Protein AF-F2ICG0-F1 (afdb_monomer)

Solvent-accessible surface area (backbone atoms only — not comparable to full-atom values): 4567 Å² total; per-residue (Å²): 121,74,72,65,56,56,58,56,60,55,60,64,61,65,72,72,75,79,84,80,79,83,75,74,77,68,77,84,60,35,34,28,36,35,50,53,83,78,70,89,78,41,66,44,85,32,63,94,45,58,71,71,53,34,54,53,51,30,51,53,51,20,62,61,30,45,80,62,70,19,51,45,45,76,68

Secondary structure (DSSP, 8-state):
-HHHHHHHHHHHHHTTS-------------EEEEE-SS-S--EEE-TTS-HHHHHHHHHHHHHHHHTTT-EEEE-

Foldseek 3Di:
DVVVVVVVVVVVVVVVPPPPPPPPPPPDFFKKAKDAPDDDDGIDGRSVDDPVVLVVVSVVVQVVRVVRVMGIDTD

Structure (mmCIF, N/CA/C/O backbone):
data_AF-F2ICG0-F1
#
_entry.id   AF-F2ICG0-F1
#
loop_
_atom_site.group_PDB
_atom_site.id
_atom_site.type_symbol
_atom_site.label_atom_id
_atom_site.label_alt_id
_atom_site.lab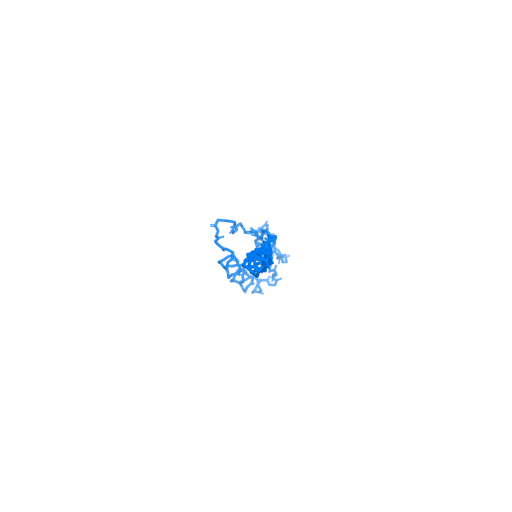el_comp_id
_atom_site.label_asym_id
_atom_site.label_entity_id
_atom_site.label_seq_id
_atom_site.pdbx_PDB_ins_code
_atom_site.Cartn_x
_atom_site.Cartn_y
_atom_site.Cartn_z
_atom_site.occupancy
_atom_site.B_iso_or_equiv
_atom_site.auth_seq_id
_atom_site.auth_comp_id
_atom_site.auth_asym_id
_atom_site.auth_atom_id
_atom_site.pdbx_PDB_model_num
ATOM 1 N N . MET A 1 1 ? -28.531 -16.869 58.794 1.00 50.72 1 MET A N 1
ATOM 2 C CA . MET A 1 1 ? -27.111 -16.579 58.474 1.00 50.72 1 MET A CA 1
ATOM 3 C C . MET A 1 1 ? -26.571 -17.325 57.251 1.00 50.72 1 MET A C 1
ATOM 5 O O . MET A 1 1 ? -25.654 -16.813 56.636 1.00 50.72 1 MET A O 1
ATOM 9 N N . LYS A 1 2 ? -27.112 -18.487 56.847 1.00 51.72 2 LYS A N 1
ATOM 10 C CA . LYS A 1 2 ? -26.624 -19.210 55.651 1.00 51.72 2 LYS A CA 1
ATOM 11 C C . LYS A 1 2 ? -27.004 -18.534 54.321 1.00 51.72 2 LYS A C 1
ATOM 13 O O . LYS A 1 2 ? -26.214 -18.547 53.391 1.00 51.72 2 LYS A O 1
ATOM 18 N N . THR A 1 3 ? -28.163 -17.879 54.248 1.00 54.09 3 THR A N 1
ATOM 19 C CA . THR A 1 3 ? -28.702 -17.278 53.010 1.00 54.09 3 THR A CA 1
ATOM 20 C C . THR A 1 3 ? -27.951 -16.026 52.541 1.00 54.09 3 THR A C 1
ATOM 22 O O . THR A 1 3 ? -27.859 -15.776 51.346 1.00 54.09 3 THR A O 1
ATOM 25 N N . ILE A 1 4 ? -27.369 -15.262 53.471 1.00 60.19 4 ILE A N 1
ATOM 26 C CA . ILE A 1 4 ? -26.634 -14.018 53.172 1.00 60.19 4 ILE A CA 1
ATOM 27 C C . ILE A 1 4 ? -25.280 -14.329 52.513 1.00 60.19 4 ILE A C 1
ATOM 29 O O . ILE A 1 4 ? -24.822 -13.587 51.649 1.00 60.19 4 ILE A O 1
ATOM 33 N N . VAL A 1 5 ? -24.674 -15.470 52.860 1.00 59.62 5 VAL A N 1
ATOM 34 C CA . VAL A 1 5 ? -23.392 -15.917 52.294 1.00 59.62 5 VAL A CA 1
ATOM 35 C C . VAL A 1 5 ? -23.541 -16.295 50.816 1.00 59.62 5 VAL A C 1
ATOM 37 O O . VAL A 1 5 ? -22.679 -15.954 50.014 1.00 59.62 5 VAL A O 1
ATOM 40 N N . TYR A 1 6 ? -24.660 -16.917 50.425 1.00 57.59 6 TYR A N 1
ATOM 41 C CA . TYR A 1 6 ? -24.902 -17.288 49.025 1.00 57.59 6 TYR A CA 1
ATOM 42 C C . TYR A 1 6 ? -25.058 -16.073 48.100 1.00 57.59 6 TYR A C 1
ATOM 44 O O . TYR A 1 6 ? -24.576 -16.106 46.973 1.00 57.59 6 TYR A O 1
ATOM 52 N N . LEU A 1 7 ? -25.663 -14.980 48.576 1.00 56.41 7 LEU A N 1
ATOM 53 C CA . LEU A 1 7 ? -25.834 -13.759 47.777 1.00 56.41 7 LEU A CA 1
ATOM 54 C C . LEU A 1 7 ? -24.506 -13.036 47.500 1.00 56.41 7 LEU A C 1
ATOM 56 O O . LEU A 1 7 ? -24.325 -12.495 46.411 1.00 56.41 7 LEU A O 1
ATOM 60 N N . LEU A 1 8 ? -23.553 -13.081 48.435 1.00 55.75 8 LEU A N 1
ATOM 61 C CA . LEU A 1 8 ? -22.218 -12.496 48.247 1.00 55.75 8 LEU A CA 1
ATOM 62 C C . LEU A 1 8 ? -21.361 -13.275 47.236 1.00 55.75 8 LEU A C 1
ATOM 64 O O . LEU A 1 8 ? -20.615 -12.662 46.479 1.00 55.75 8 LEU A O 1
ATOM 68 N N . VAL A 1 9 ? -21.496 -14.604 47.181 1.00 56.19 9 VAL A N 1
ATOM 69 C CA . VAL A 1 9 ? -20.731 -15.462 46.253 1.00 56.19 9 VAL A CA 1
ATOM 70 C C . VAL A 1 9 ? -21.215 -15.325 44.803 1.00 56.19 9 VAL A C 1
ATOM 72 O O . VAL A 1 9 ? -20.430 -15.471 43.871 1.00 56.19 9 VAL A O 1
ATOM 75 N N . ILE A 1 10 ? -22.492 -14.997 44.587 1.00 56.62 10 ILE A N 1
ATOM 76 C CA . ILE A 1 10 ? -23.035 -14.796 43.234 1.00 56.62 10 ILE A CA 1
ATOM 77 C C . ILE A 1 10 ? -22.635 -13.415 42.688 1.00 56.62 10 ILE A C 1
ATOM 79 O O . ILE A 1 10 ? -22.336 -13.286 41.503 1.00 56.62 10 ILE A O 1
ATOM 83 N N . PHE A 1 11 ? -22.546 -12.389 43.544 1.00 53.00 11 PHE A N 1
ATOM 84 C CA . PHE A 1 11 ? -22.140 -11.041 43.126 1.00 53.00 11 PHE A CA 1
ATOM 85 C C . PHE A 1 11 ? -20.672 -10.951 42.678 1.00 53.00 11 PHE A C 1
ATOM 87 O O . PHE A 1 11 ? -20.357 -10.163 41.787 1.00 53.00 11 PHE A O 1
ATOM 9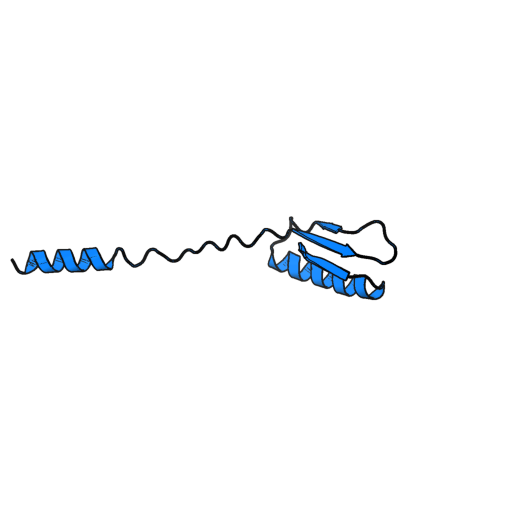4 N N . THR A 1 12 ? -19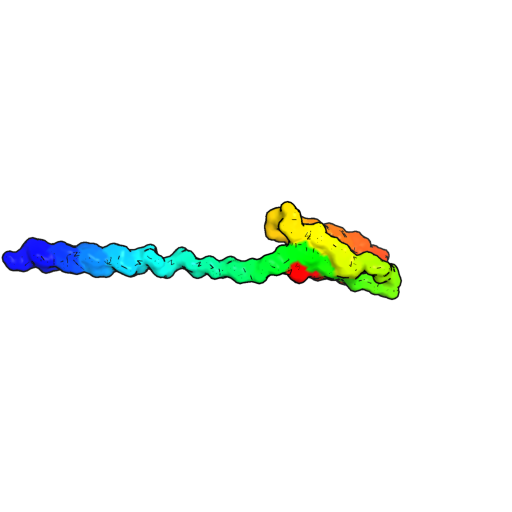.773 -11.769 43.234 1.00 54.34 12 THR A N 1
ATOM 95 C CA . THR A 1 12 ? -18.354 -11.786 42.833 1.00 54.34 12 THR A CA 1
ATOM 96 C C . THR A 1 12 ? -18.085 -12.567 41.546 1.00 54.34 12 THR A C 1
ATOM 98 O O . THR A 1 12 ? -17.042 -12.368 40.931 1.00 54.34 12 THR A O 1
ATOM 101 N N . ALA A 1 13 ? -19.016 -13.414 41.093 1.00 52.75 13 ALA A N 1
ATOM 102 C CA . ALA A 1 13 ? -18.877 -14.152 39.836 1.00 52.75 13 ALA A CA 1
ATOM 103 C C . ALA A 1 13 ? -19.247 -13.313 38.596 1.00 52.75 13 ALA A C 1
ATOM 105 O O . ALA A 1 13 ? -18.770 -13.590 37.497 1.00 52.75 13 ALA A O 1
ATOM 106 N N . VAL A 1 14 ? -20.069 -12.269 38.756 1.00 53.94 14 VAL A N 1
ATOM 107 C CA . VAL A 1 14 ? -20.584 -11.462 37.632 1.00 53.94 14 VAL A CA 1
ATOM 108 C C . VAL A 1 14 ? -19.599 -10.367 37.186 1.00 53.94 14 VAL A C 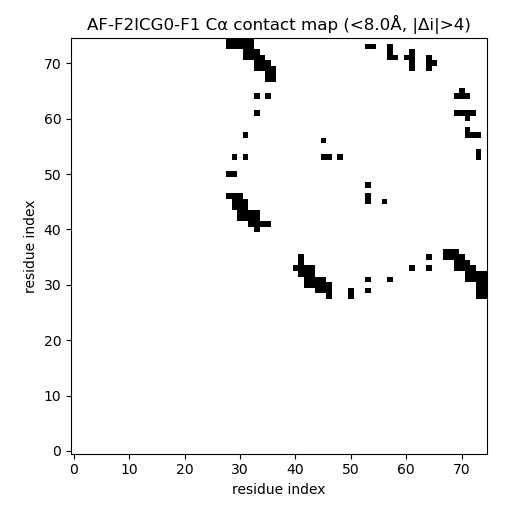1
ATOM 110 O O . VAL A 1 14 ? -19.646 -9.927 36.040 1.00 53.94 14 VAL A O 1
ATOM 113 N N . SER A 1 15 ? -18.650 -9.953 38.032 1.00 51.00 15 SER A N 1
ATOM 114 C CA . SER A 1 15 ? -17.699 -8.873 37.713 1.00 51.00 15 SER A CA 1
ATOM 115 C C . SER A 1 15 ? -16.476 -9.305 36.890 1.00 51.00 15 SER A C 1
ATOM 117 O O . SER A 1 15 ? -15.746 -8.447 36.396 1.00 51.00 15 SER A O 1
ATOM 119 N N . VAL A 1 16 ? -16.252 -10.610 36.696 1.00 53.25 16 VAL A N 1
ATOM 120 C CA . VAL A 1 16 ? -15.053 -11.135 36.006 1.00 53.25 16 VAL A CA 1
ATOM 121 C C . VAL A 1 16 ? -15.285 -11.356 34.499 1.00 53.25 16 VAL A C 1
ATOM 123 O O . VAL A 1 16 ? -14.343 -11.588 33.748 1.00 53.25 16 VAL A O 1
ATOM 126 N N . GLY A 1 17 ? -16.526 -11.228 34.015 1.00 50.09 17 GLY A N 1
ATOM 127 C CA . GLY A 1 17 ? -16.893 -11.513 32.620 1.00 50.09 17 GLY A CA 1
ATOM 128 C C . GLY A 1 17 ? -16.745 -10.360 31.616 1.00 50.09 17 GLY A C 1
ATOM 129 O O . GLY A 1 17 ? -16.983 -10.578 30.432 1.00 50.09 17 GLY A O 1
ATOM 130 N N . LEU A 1 18 ? -16.383 -9.141 32.041 1.00 51.03 18 LEU A N 1
ATOM 131 C CA . LEU A 1 18 ? -16.466 -7.936 31.191 1.00 51.03 18 LEU A CA 1
ATOM 132 C C . LEU A 1 18 ? -15.122 -7.347 30.720 1.00 51.03 18 LEU A C 1
ATOM 134 O O . LEU A 1 18 ? -15.071 -6.201 30.281 1.00 51.03 18 LEU A O 1
ATOM 138 N N . PHE A 1 19 ? -14.031 -8.112 30.754 1.00 49.59 19 PHE A N 1
ATOM 139 C CA . PHE A 1 19 ? -12.725 -7.666 30.250 1.00 49.59 19 PHE A CA 1
ATOM 140 C C . PHE A 1 19 ? -12.272 -8.494 29.048 1.00 49.59 19 PHE A C 1
ATOM 142 O O . PHE A 1 19 ? -11.326 -9.265 29.149 1.00 49.59 19 PHE A O 1
ATOM 149 N N . SER A 1 20 ? -12.931 -8.359 27.895 1.00 51.53 20 SER A N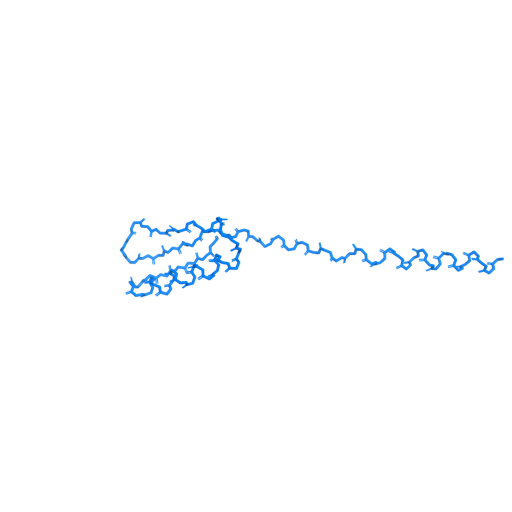 1
ATOM 150 C CA . SER A 1 20 ? -12.380 -8.836 26.612 1.00 51.53 20 SER A CA 1
ATOM 151 C C . SER A 1 20 ? -13.041 -8.155 25.413 1.00 51.53 20 SER A C 1
ATOM 153 O O . SER A 1 20 ? -13.601 -8.794 24.532 1.00 51.53 20 SER A O 1
ATOM 155 N N . THR A 1 21 ? -12.932 -6.831 25.335 1.00 52.75 21 THR A N 1
ATOM 156 C CA . THR A 1 21 ? -12.924 -6.152 24.032 1.00 52.75 21 THR A CA 1
ATOM 157 C C . THR A 1 21 ? -11.633 -5.360 23.934 1.00 52.75 21 THR A C 1
ATOM 159 O O . THR A 1 21 ? -11.615 -4.131 24.011 1.00 52.75 21 THR A O 1
ATOM 162 N N . THR A 1 22 ? -10.520 -6.080 23.797 1.00 56.12 22 THR A N 1
ATOM 163 C CA . THR A 1 22 ? -9.300 -5.543 23.198 1.00 56.12 22 THR A CA 1
ATOM 164 C C . THR A 1 22 ? -9.655 -5.090 21.785 1.00 56.12 22 THR A C 1
ATOM 166 O O . THR A 1 22 ? -9.551 -5.828 20.809 1.00 56.12 22 THR A O 1
ATOM 169 N N . SER A 1 23 ? -10.138 -3.851 21.680 1.00 51.62 23 SER A N 1
ATOM 170 C CA . SER A 1 23 ? -10.259 -3.142 20.418 1.00 51.62 23 SER A CA 1
ATOM 171 C C . SER A 1 23 ? -8.842 -2.928 19.904 1.00 51.62 23 SER A C 1
ATOM 173 O O . SER A 1 23 ? -8.180 -1.930 20.189 1.00 51.62 23 SER A O 1
ATOM 175 N N . CYS A 1 24 ? -8.335 -3.925 19.180 1.00 52.44 24 CYS A N 1
ATOM 176 C CA . CYS A 1 24 ? -7.220 -3.747 18.278 1.00 52.44 24 CYS A CA 1
ATOM 177 C C . CYS A 1 24 ? -7.681 -2.741 17.223 1.00 52.44 24 CYS A C 1
ATOM 179 O O . CYS A 1 24 ? -8.167 -3.126 16.160 1.00 52.44 24 CYS A O 1
ATOM 181 N N . ARG A 1 25 ? -7.516 -1.444 17.504 1.00 49.03 25 ARG A N 1
ATOM 182 C CA . ARG A 1 25 ? -7.468 -0.399 16.481 1.00 49.03 25 ARG A CA 1
ATOM 183 C C . ARG A 1 25 ? -6.274 -0.716 15.580 1.00 49.03 25 ARG A C 1
ATOM 185 O O . ARG A 1 25 ? -5.170 -0.211 15.771 1.00 49.03 25 ARG A O 1
ATOM 192 N N . LYS A 1 26 ? -6.462 -1.648 14.639 1.00 55.03 26 LYS A N 1
ATOM 193 C CA . LYS A 1 26 ? -5.502 -1.915 13.570 1.00 55.03 26 LYS A CA 1
ATOM 194 C C . LYS A 1 26 ? -5.34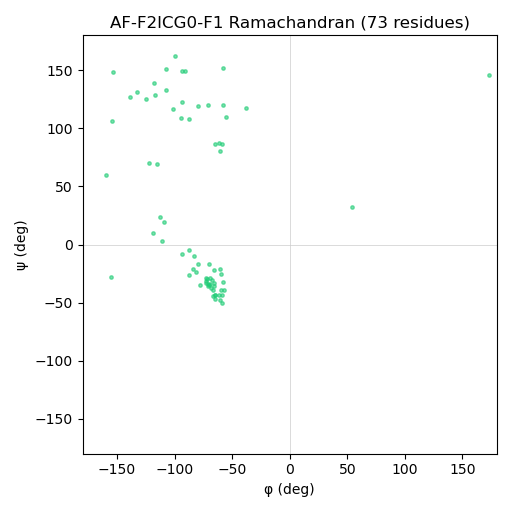5 -0.594 12.832 1.00 55.03 26 LYS A C 1
ATOM 196 O O . LYS A 1 26 ? -6.337 -0.076 12.332 1.00 55.03 26 LYS A O 1
ATOM 201 N N . LYS A 1 27 ? -4.115 -0.064 12.807 1.00 55.06 27 LYS A N 1
ATOM 202 C CA . LYS A 1 27 ? -3.735 1.138 12.050 1.00 55.06 27 LYS A CA 1
ATOM 203 C C . LYS A 1 27 ? -4.468 1.126 10.715 1.00 55.06 27 LYS A C 1
ATOM 205 O O . LYS A 1 27 ? -4.301 0.156 9.965 1.00 55.06 27 LYS A O 1
ATOM 210 N N . GLU A 1 28 ? -5.313 2.127 10.489 1.00 55.50 28 GLU A N 1
ATOM 211 C CA . GLU A 1 28 ? -5.997 2.332 9.219 1.00 55.50 28 GLU A CA 1
ATOM 212 C C . GLU A 1 28 ? -4.913 2.400 8.154 1.00 55.50 28 GLU A C 1
ATOM 214 O O . GLU A 1 28 ? -4.053 3.275 8.170 1.00 55.50 28 GLU A O 1
ATOM 219 N N . LYS A 1 29 ? -4.884 1.351 7.340 1.00 64.94 29 LYS A N 1
ATOM 220 C CA . LYS A 1 29 ? -4.168 1.361 6.084 1.00 64.94 29 LYS A CA 1
ATOM 221 C C . LYS A 1 29 ? -5.198 1.830 5.070 1.00 64.94 29 LYS A C 1
ATOM 223 O O . LYS A 1 29 ? -6.387 1.599 5.284 1.00 64.94 29 LYS A O 1
ATOM 228 N N . GLY A 1 30 ? -4.765 2.516 4.033 1.00 78.12 30 GLY A N 1
ATOM 229 C CA . GLY A 1 30 ? -5.692 3.113 3.078 1.00 78.12 30 GLY A CA 1
ATOM 230 C C . GLY A 1 30 ? -5.081 3.319 1.713 1.00 78.12 30 GLY A C 1
ATOM 231 O O . GLY A 1 30 ? -5.792 3.227 0.723 1.00 78.12 30 GLY A O 1
ATOM 232 N N . ASN A 1 31 ? -3.762 3.499 1.634 1.00 87.31 31 ASN A N 1
ATOM 233 C CA . ASN A 1 31 ? -3.112 3.824 0.375 1.00 87.31 31 ASN A CA 1
ATOM 234 C C . ASN A 1 31 ? -2.135 2.719 -0.024 1.00 87.31 31 ASN A C 1
ATOM 236 O O . ASN A 1 31 ? -1.258 2.318 0.741 1.00 87.31 31 ASN A O 1
ATOM 240 N N . CYS A 1 32 ? -2.265 2.231 -1.253 1.00 89.12 32 CYS A N 1
ATOM 241 C CA . CYS A 1 32 ? -1.306 1.319 -1.858 1.00 89.12 32 CYS A CA 1
ATOM 242 C C . CYS A 1 32 ? -0.210 2.137 -2.539 1.00 89.12 32 CYS A C 1
ATOM 244 O O . CYS A 1 32 ? -0.459 2.772 -3.560 1.00 89.12 32 CYS A O 1
ATOM 246 N N . TYR A 1 33 ? 0.989 2.160 -1.963 1.00 88.44 33 TYR A N 1
ATOM 247 C CA . TYR A 1 33 ? 2.122 2.911 -2.501 1.00 88.44 33 TYR A CA 1
ATOM 248 C C . TYR A 1 33 ? 2.974 2.027 -3.393 1.00 88.44 33 TYR A C 1
ATOM 250 O O . TYR A 1 33 ? 3.507 1.037 -2.907 1.00 88.44 33 TYR A O 1
ATOM 258 N N . CYS A 1 34 ? 3.164 2.431 -4.640 1.00 87.06 34 CYS A N 1
ATOM 259 C CA . CYS A 1 34 ? 3.974 1.742 -5.630 1.00 87.06 34 CYS A CA 1
ATOM 260 C C . CYS A 1 34 ? 5.274 2.496 -5.905 1.00 87.06 34 CYS A C 1
ATOM 262 O O . CYS A 1 34 ? 5.281 3.710 -6.117 1.00 87.06 34 CYS A O 1
ATOM 264 N N . LYS A 1 35 ? 6.385 1.767 -5.913 1.00 83.75 35 LYS A N 1
ATOM 265 C CA . LYS A 1 35 ? 7.685 2.229 -6.389 1.00 83.75 35 LYS A CA 1
ATOM 266 C C . LYS A 1 35 ? 7.892 1.655 -7.776 1.00 83.75 35 LYS A C 1
ATOM 268 O O . LYS A 1 35 ? 7.989 0.445 -7.903 1.00 83.75 35 LYS A O 1
ATOM 273 N N . PHE A 1 36 ? 7.983 2.511 -8.782 1.00 76.88 36 PHE A N 1
ATOM 274 C CA . PHE A 1 36 ? 8.352 2.121 -10.139 1.00 76.88 36 PHE A CA 1
ATOM 275 C C . PHE A 1 36 ? 9.768 2.617 -10.439 1.00 76.88 36 PHE A C 1
ATOM 277 O O . PHE A 1 36 ? 10.180 3.651 -9.912 1.00 76.88 36 PHE A O 1
ATOM 284 N N . TYR A 1 37 ? 10.502 1.913 -11.303 1.00 67.81 37 TYR A N 1
ATOM 285 C CA . TYR A 1 37 ? 11.814 2.375 -11.783 1.00 67.81 37 TYR A CA 1
ATOM 286 C C . TYR A 1 37 ? 11.708 3.655 -12.637 1.00 67.81 37 TYR A C 1
ATOM 288 O O . TYR A 1 37 ? 12.672 4.406 -12.763 1.00 67.81 37 TYR A O 1
ATOM 296 N N . SER A 1 38 ? 10.528 3.914 -13.207 1.00 64.31 38 SER A N 1
ATOM 297 C CA . SER A 1 38 ? 10.195 5.096 -14.002 1.00 64.31 38 SER A CA 1
ATOM 298 C C . SER A 1 38 ? 8.680 5.325 -13.929 1.00 64.31 38 SER A C 1
ATOM 300 O O . SER A 1 38 ? 7.917 4.543 -14.492 1.00 64.31 38 SER A O 1
ATOM 302 N N . GLY A 1 39 ? 8.213 6.337 -13.187 1.00 63.16 39 GLY A N 1
ATOM 303 C CA . GLY A 1 39 ? 6.784 6.671 -13.153 1.00 63.16 39 GLY A CA 1
ATOM 304 C C . GLY A 1 39 ? 6.382 7.746 -12.138 1.00 63.16 39 GLY A C 1
ATOM 305 O O . GLY A 1 39 ? 6.929 7.812 -11.040 1.00 63.16 39 GLY A O 1
ATOM 306 N N . ASP A 1 40 ? 5.376 8.547 -12.510 1.00 62.72 40 ASP A N 1
ATOM 307 C CA . ASP A 1 40 ? 4.876 9.693 -11.731 1.00 62.72 40 ASP A CA 1
ATOM 308 C C . ASP A 1 40 ? 3.794 9.318 -10.699 1.00 62.72 40 ASP A C 1
ATOM 310 O O . ASP A 1 40 ? 3.625 9.997 -9.684 1.00 62.72 40 ASP A O 1
ATOM 314 N N . ARG A 1 41 ? 3.044 8.226 -10.924 1.00 64.56 41 ARG A N 1
ATOM 315 C CA . ARG A 1 41 ? 2.022 7.746 -9.975 1.00 64.56 41 ARG A CA 1
ATOM 316 C C . ARG A 1 41 ? 2.598 6.691 -9.050 1.00 64.56 41 ARG A C 1
ATOM 318 O O . ARG A 1 41 ? 2.826 5.557 -9.446 1.00 64.56 41 ARG A O 1
ATOM 325 N N . THR A 1 42 ? 2.770 7.076 -7.795 1.00 76.06 42 THR A N 1
ATOM 326 C CA . THR A 1 42 ? 3.386 6.247 -6.752 1.00 76.06 42 THR A CA 1
ATOM 327 C C . THR A 1 42 ? 2.400 5.791 -5.683 1.00 76.06 42 THR A C 1
ATOM 329 O O . THR A 1 42 ? 2.807 5.164 -4.708 1.00 76.06 42 THR A O 1
ATOM 332 N N . HIS A 1 43 ? 1.109 6.117 -5.810 1.00 85.19 43 HIS A N 1
ATOM 333 C CA . HIS A 1 43 ? 0.099 5.736 -4.828 1.00 85.19 43 HIS A CA 1
AT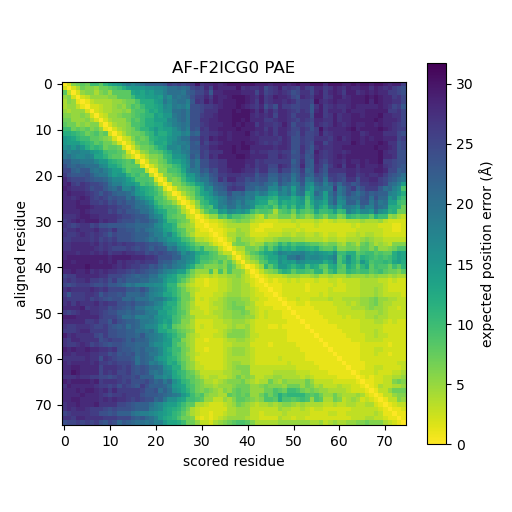OM 334 C C . HIS A 1 43 ? -1.313 5.614 -5.412 1.00 85.19 43 HIS A C 1
ATOM 336 O O . HIS A 1 43 ? -1.688 6.346 -6.327 1.00 85.19 43 HIS A O 1
ATOM 342 N N . TYR A 1 44 ? -2.089 4.702 -4.828 1.00 87.06 44 TYR A N 1
ATOM 343 C CA . TYR A 1 44 ? -3.503 4.463 -5.100 1.00 87.06 44 TYR A CA 1
ATOM 344 C C . TYR A 1 44 ? -4.283 4.561 -3.790 1.00 87.06 44 TYR A C 1
ATOM 346 O O . TYR A 1 44 ? -3.949 3.870 -2.827 1.00 87.06 44 TYR A O 1
ATOM 354 N N . ASP A 1 45 ? -5.301 5.417 -3.756 1.00 89.44 45 ASP A N 1
ATOM 355 C CA . ASP A 1 45 ? -6.202 5.556 -2.612 1.00 89.44 45 ASP A CA 1
ATOM 356 C C . ASP A 1 45 ? -7.250 4.436 -2.635 1.00 89.44 45 ASP A C 1
ATOM 358 O O . ASP A 1 45 ? -8.016 4.293 -3.588 1.00 89.44 45 ASP A O 1
ATOM 362 N N . LEU A 1 46 ? -7.248 3.623 -1.584 1.00 90.38 46 LEU A N 1
ATOM 363 C CA . LEU A 1 46 ? -8.165 2.512 -1.353 1.00 90.38 46 LEU A CA 1
ATOM 364 C C . LEU A 1 46 ? -8.986 2.734 -0.071 1.00 90.38 46 LEU A C 1
ATOM 366 O O . LEU A 1 46 ? -9.678 1.824 0.374 1.00 90.38 46 LEU A O 1
ATOM 370 N N . THR A 1 47 ? -8.942 3.925 0.534 1.00 89.31 47 THR A N 1
ATOM 371 C CA . THR A 1 47 ? -9.637 4.238 1.798 1.00 89.31 47 THR A CA 1
ATOM 372 C C . THR A 1 47 ? -11.153 4.067 1.709 1.00 89.31 47 THR A C 1
ATOM 374 O O . THR A 1 47 ? -11.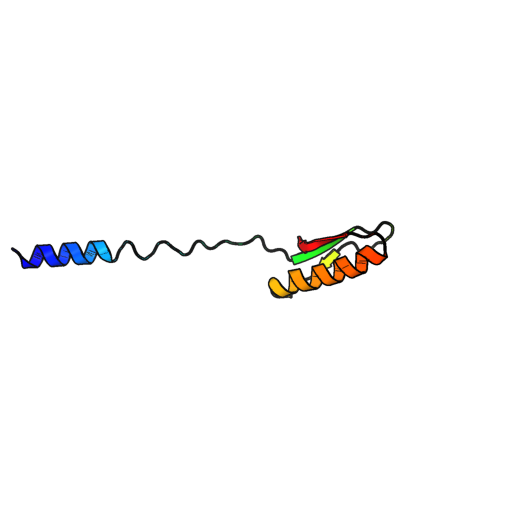797 3.766 2.711 1.00 89.31 47 THR A O 1
ATOM 377 N N . SER A 1 48 ? -11.718 4.191 0.506 1.00 89.88 48 SER A N 1
ATOM 378 C CA . SER A 1 48 ? -13.136 3.943 0.225 1.00 89.88 48 SER A CA 1
ATOM 379 C C . SER A 1 48 ? -13.532 2.464 0.299 1.00 89.88 48 SER A C 1
ATOM 381 O O . SER A 1 48 ? -14.719 2.150 0.389 1.00 89.88 48 SER A O 1
ATOM 383 N N . LEU A 1 49 ? -12.559 1.548 0.263 1.00 87.81 49 LEU A N 1
ATOM 384 C CA . LEU A 1 49 ? -12.788 0.111 0.301 1.00 87.81 49 LEU A CA 1
ATOM 385 C C . LEU A 1 49 ? -12.720 -0.438 1.734 1.00 87.81 49 LEU A C 1
ATOM 387 O O . LEU A 1 49 ? -11.920 0.035 2.546 1.00 87.81 49 LEU A O 1
ATOM 391 N N . PRO A 1 50 ? -13.480 -1.505 2.040 1.00 88.81 50 PRO A N 1
ATOM 392 C CA . PRO A 1 50 ? -13.278 -2.297 3.248 1.00 88.81 50 PRO A CA 1
ATOM 393 C C . PRO A 1 50 ? -11.854 -2.868 3.309 1.00 88.81 50 PRO A C 1
ATOM 395 O O . PRO A 1 50 ? -11.221 -3.111 2.282 1.00 88.81 50 PRO A O 1
ATOM 398 N N . ARG A 1 51 ? -11.327 -3.096 4.514 1.00 83.94 51 ARG A N 1
ATOM 399 C CA . ARG A 1 51 ? -9.902 -3.413 4.709 1.00 83.94 51 ARG A CA 1
ATOM 400 C C . ARG A 1 51 ? -9.423 -4.679 3.988 1.00 83.94 51 ARG A C 1
ATOM 402 O O . ARG A 1 51 ? -8.316 -4.692 3.464 1.00 83.94 51 ARG A O 1
ATOM 409 N N . ASP A 1 52 ? -10.240 -5.724 3.955 1.00 87.00 52 ASP A N 1
ATOM 410 C CA . ASP A 1 52 ? -9.984 -6.944 3.180 1.00 87.00 52 ASP A CA 1
ATOM 411 C C . ASP A 1 52 ? -9.827 -6.624 1.687 1.00 87.00 52 ASP A C 1
ATOM 413 O O . ASP A 1 52 ? -8.871 -7.050 1.041 1.00 87.00 52 ASP A O 1
ATOM 417 N N . LYS A 1 53 ? -10.701 -5.762 1.162 1.00 89.88 53 LYS A N 1
ATOM 418 C CA . LYS A 1 53 ? -10.654 -5.309 -0.230 1.00 89.88 53 LYS A CA 1
ATOM 419 C C . LYS A 1 53 ? -9.469 -4.402 -0.524 1.00 89.88 53 LYS A C 1
ATOM 421 O O . LYS A 1 53 ? -8.984 -4.419 -1.652 1.00 89.88 53 LYS A O 1
ATOM 426 N N . GLN A 1 54 ? -8.972 -3.648 0.451 1.00 90.75 54 GLN A N 1
ATOM 427 C CA . GLN A 1 54 ? -7.745 -2.863 0.294 1.00 90.75 54 GLN A CA 1
ATOM 428 C C . GLN A 1 54 ? -6.515 -3.758 0.131 1.00 90.75 54 GLN A C 1
ATOM 430 O O . GLN A 1 54 ? -5.674 -3.497 -0.729 1.00 90.75 54 GLN A O 1
ATOM 435 N N . GLU A 1 55 ? -6.408 -4.812 0.946 1.00 89.81 55 GLU A N 1
ATOM 436 C CA . GLU A 1 55 ? -5.306 -5.777 0.875 1.00 89.81 55 GLU A CA 1
ATOM 437 C C . GLU A 1 55 ? -5.340 -6.546 -0.453 1.00 89.81 55 GLU A C 1
ATOM 439 O O . GLU A 1 55 ? -4.325 -6.590 -1.151 1.00 89.81 55 GLU A O 1
ATOM 444 N N . ASP A 1 56 ? -6.515 -7.043 -0.854 1.00 92.44 56 ASP A N 1
ATOM 445 C CA . ASP A 1 56 ? -6.705 -7.719 -2.142 1.00 92.44 56 ASP A CA 1
ATOM 446 C C . ASP A 1 56 ? -6.382 -6.797 -3.325 1.00 92.44 56 ASP A C 1
ATOM 448 O O . ASP A 1 56 ? -5.620 -7.166 -4.221 1.00 92.44 56 ASP A O 1
ATOM 452 N N . SER A 1 57 ? -6.913 -5.572 -3.315 1.00 92.25 57 SER A N 1
ATOM 453 C CA . SER A 1 57 ? -6.697 -4.616 -4.406 1.00 92.25 57 SER A CA 1
ATOM 454 C C . SER A 1 57 ? -5.229 -4.220 -4.511 1.00 92.25 57 SER A C 1
ATOM 456 O O . SER A 1 57 ? -4.674 -4.216 -5.607 1.00 92.25 57 SER A O 1
ATOM 458 N N . CYS A 1 58 ? -4.562 -3.946 -3.385 1.00 91.06 58 CYS A N 1
ATOM 459 C CA . CYS A 1 58 ? -3.145 -3.594 -3.405 1.00 91.06 58 CYS A CA 1
ATOM 460 C C . CYS A 1 58 ? -2.264 -4.756 -3.873 1.00 91.06 58 CYS A C 1
ATOM 462 O O . CYS A 1 58 ? -1.285 -4.522 -4.572 1.00 91.06 58 CYS A O 1
ATOM 464 N N . LYS A 1 59 ? -2.633 -6.007 -3.572 1.00 91.88 59 LYS A N 1
ATOM 465 C CA . LYS A 1 59 ? -1.928 -7.192 -4.078 1.00 91.88 59 LYS A CA 1
ATOM 466 C C . LYS A 1 59 ? -2.065 -7.352 -5.593 1.00 91.88 59 LYS A C 1
ATOM 468 O O . LYS A 1 59 ? -1.104 -7.716 -6.262 1.00 91.88 59 LYS A O 1
ATOM 473 N N . VAL A 1 60 ? -3.242 -7.068 -6.150 1.00 91.88 60 VAL A N 1
ATOM 474 C CA . VAL A 1 60 ? -3.433 -7.061 -7.610 1.00 91.88 60 VAL A CA 1
ATOM 475 C C . VAL A 1 60 ? -2.596 -5.958 -8.255 1.00 91.88 60 VAL A C 1
ATOM 477 O O . VAL A 1 60 ? -1.939 -6.198 -9.266 1.00 91.88 60 VAL A O 1
ATOM 480 N N . ILE A 1 61 ? -2.580 -4.765 -7.656 1.00 90.06 61 ILE A N 1
ATOM 481 C CA . ILE A 1 61 ? -1.754 -3.648 -8.127 1.00 90.06 61 ILE A CA 1
ATOM 482 C C . ILE A 1 61 ? -0.263 -4.018 -8.067 1.00 90.06 61 ILE A C 1
ATOM 484 O O . ILE A 1 61 ? 0.446 -3.774 -9.039 1.00 90.06 61 ILE A O 1
ATOM 488 N N . ASP A 1 62 ? 0.194 -4.652 -6.985 1.00 89.94 62 ASP A N 1
ATOM 489 C CA . ASP A 1 62 ? 1.571 -5.136 -6.837 1.00 89.94 62 ASP A CA 1
ATOM 490 C C . ASP A 1 62 ? 1.954 -6.140 -7.929 1.00 89.94 62 ASP A C 1
ATOM 492 O O . ASP A 1 62 ? 2.938 -5.942 -8.635 1.00 89.94 62 ASP A O 1
ATOM 496 N N . ASN A 1 63 ? 1.124 -7.161 -8.159 1.00 89.00 63 ASN A N 1
ATOM 497 C CA . ASN A 1 63 ? 1.364 -8.145 -9.218 1.00 89.00 63 ASN A CA 1
ATOM 498 C C . ASN A 1 63 ? 1.483 -7.490 -10.603 1.00 89.00 63 ASN A C 1
ATOM 500 O O . ASN A 1 63 ? 2.317 -7.889 -11.414 1.00 89.00 63 ASN A O 1
ATOM 504 N N . ASN A 1 64 ? 0.667 -6.469 -10.877 1.00 86.19 64 ASN A N 1
ATOM 505 C CA . ASN A 1 64 ? 0.750 -5.720 -12.127 1.00 86.19 64 ASN A CA 1
ATOM 506 C C . ASN A 1 64 ? 2.014 -4.847 -12.186 1.00 86.19 64 ASN A C 1
ATOM 508 O O . ASN A 1 64 ? 2.602 -4.693 -13.253 1.00 86.19 64 ASN A O 1
ATOM 512 N N . ALA A 1 65 ? 2.446 -4.284 -11.055 1.00 83.75 65 ALA A N 1
ATOM 513 C CA . ALA A 1 65 ? 3.638 -3.447 -10.963 1.00 83.75 65 ALA A CA 1
ATOM 514 C C . ALA A 1 65 ? 4.940 -4.240 -11.129 1.00 83.75 65 ALA A C 1
ATOM 516 O O . ALA A 1 65 ? 5.882 -3.731 -11.738 1.00 83.75 65 ALA A O 1
ATOM 517 N N . GLN A 1 66 ? 4.983 -5.492 -10.668 1.00 82.44 66 GLN A N 1
ATOM 518 C CA . GLN A 1 66 ? 6.142 -6.377 -10.827 1.00 82.44 66 GLN A CA 1
ATOM 519 C C . GLN A 1 66 ? 6.520 -6.588 -12.301 1.00 82.44 66 GLN A C 1
ATOM 521 O O . GLN A 1 66 ? 7.706 -6.673 -12.622 1.00 82.44 66 GLN A O 1
ATOM 526 N N . ALA A 1 67 ? 5.542 -6.571 -13.215 1.00 82.50 67 ALA A N 1
ATOM 527 C CA . ALA A 1 67 ? 5.792 -6.623 -14.659 1.00 82.50 67 ALA A CA 1
ATOM 528 C C . ALA A 1 67 ? 6.630 -5.434 -15.178 1.00 82.50 67 ALA A C 1
ATOM 530 O O . ALA A 1 67 ? 7.262 -5.532 -16.227 1.00 82.50 67 ALA A O 1
ATOM 531 N N . PHE A 1 68 ? 6.671 -4.329 -14.430 1.00 78.19 68 PHE A N 1
ATOM 532 C CA . PHE A 1 68 ? 7.432 -3.114 -14.728 1.00 78.19 68 PHE A CA 1
ATOM 533 C C . PHE A 1 68 ? 8.581 -2.885 -13.731 1.00 78.19 68 PHE A C 1
ATOM 535 O O . PHE A 1 68 ? 9.011 -1.747 -13.531 1.00 78.19 68 PHE A O 1
ATOM 542 N N . ALA A 1 69 ? 9.061 -3.953 -13.079 1.00 80.62 69 ALA A N 1
ATOM 543 C CA . ALA A 1 69 ? 10.066 -3.897 -12.014 1.00 80.62 69 ALA A CA 1
ATOM 544 C C . ALA A 1 69 ? 9.686 -2.941 -10.864 1.00 80.62 69 ALA A C 1
ATOM 546 O O . ALA A 1 69 ? 10.548 -2.291 -10.266 1.00 80.62 69 ALA A O 1
ATOM 547 N N . GLY A 1 70 ? 8.386 -2.827 -10.584 1.00 81.38 70 GLY A N 1
ATOM 548 C CA . GLY A 1 70 ? 7.857 -2.079 -9.455 1.00 81.38 70 GLY A CA 1
ATOM 549 C C . GLY A 1 70 ? 7.492 -2.961 -8.262 1.00 81.38 70 GLY A C 1
ATOM 550 O O . GLY A 1 70 ? 7.324 -4.168 -8.401 1.00 81.38 70 GLY A O 1
ATOM 551 N N . ASP A 1 71 ? 7.360 -2.336 -7.094 1.00 85.88 71 ASP A N 1
ATOM 552 C CA . ASP A 1 71 ? 6.906 -2.957 -5.838 1.00 85.88 71 ASP A CA 1
ATOM 553 C C . ASP A 1 71 ? 5.848 -2.062 -5.190 1.00 85.88 71 ASP A C 1
ATOM 555 O O . ASP A 1 71 ? 6.055 -0.847 -5.066 1.00 85.88 71 ASP A O 1
ATOM 559 N N . CYS A 1 72 ? 4.719 -2.643 -4.789 1.00 88.25 72 CYS A N 1
ATOM 560 C CA . CYS A 1 72 ? 3.617 -1.940 -4.153 1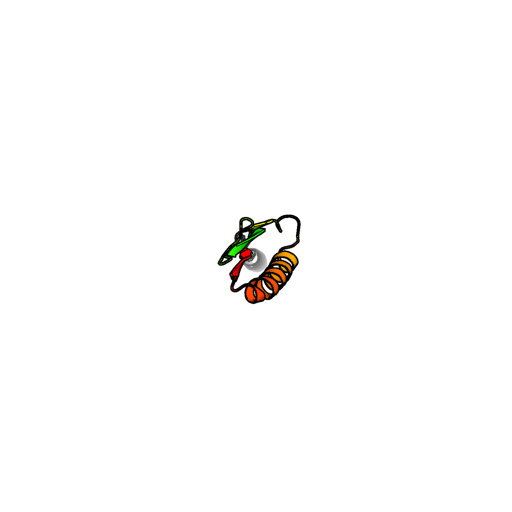.00 88.25 72 CYS A CA 1
ATOM 561 C C . CYS A 1 72 ? 3.343 -2.437 -2.733 1.00 88.25 72 CYS A C 1
ATOM 563 O O . CYS A 1 72 ? 3.309 -3.629 -2.434 1.00 88.25 72 CYS A O 1
ATOM 565 N N . LYS A 1 73 ? 3.058 -1.497 -1.827 1.00 88.12 73 LYS A N 1
ATOM 566 C CA . LYS A 1 73 ? 2.792 -1.789 -0.419 1.00 88.12 73 LYS A CA 1
ATOM 567 C C . LYS A 1 73 ? 1.639 -0.969 0.132 1.00 88.12 73 LYS A C 1
ATOM 569 O O . LYS A 1 73 ? 1.671 0.262 0.112 1.00 88.12 73 LYS A O 1
ATOM 574 N N . LEU A 1 74 ? 0.669 -1.665 0.722 1.00 87.75 74 LEU A N 1
ATOM 575 C CA . LEU A 1 74 ? -0.437 -1.048 1.447 1.00 87.75 74 LEU A CA 1
ATOM 576 C C . LEU A 1 74 ? 0.073 -0.434 2.760 1.00 87.75 74 LEU A C 1
ATOM 578 O O . LEU A 1 74 ? 0.614 -1.151 3.618 1.00 87.75 74 LEU A O 1
ATOM 582 N N . LYS A 1 75 ? -0.107 0.879 2.911 1.00 84.62 75 LYS A N 1
ATOM 583 C CA . LYS A 1 75 ? 0.255 1.658 4.097 1.00 84.62 75 LYS A CA 1
ATOM 584 C C . LYS A 1 75 ? -0.950 2.335 4.724 1.00 84.62 75 LYS A C 1
ATOM 586 O O . LYS A 1 75 ? -1.907 2.689 3.995 1.00 84.62 75 LYS A O 1
#

Mean predicted aligned error: 14.38 Å

Organism: Fluviicola taffensis (strain DSM 16823 / NCIMB 13979 / RW262) (NCBI:txid755732)

Nearest PDB structures (foldseek):
  3oml-assembly1_A  TM=1.944E-01  e=7.786E+00  Drosophila melanogaster

pLDDT: mean 72.65, std 16.08, range [49.03, 92.44]

Radius of gyration: 25.28 Å; Cα contacts (8 Å, |Δi|>4): 77; chains: 1; bounding box: 40×29×73 Å

Sequence (75 aa):
MKTIVYLLVIFTAVSVGLFSTTSCRKKEKGNCYCKFYSGDRTHYDLTSLPRDKQEDSCKVIDNNAQAFAGDCKLK